Protein AF-A0A497FF80-F1 (afdb_monomer_lite)

Radius of gyration: 14.87 Å; chains: 1; bounding box: 38×33×38 Å

Foldseek 3Di:
DDPPDPVVVCCVVWPDDPVPGQAPPDDDPVDQWDKHKDFPDFDDDPNHTFKTKMKIKTWHLDPVVSVVVLVVVQVNLVVQAPDPPPFKGWDDHWDKDFPQADPSRITMIMTITMIGTD

Sequence (118 aa):
MVENDVATYIAANTSHATGTDLFMGVLPKETREGVAVALVSQSMLNGVLSDAYITVTCFYDTYANSRAAAQTISELLDAYEGTMDGTWTTNGPVVVEYIGQDTIGRYIFSVNATISYE

pLDDT: mean 72.17, std 19.64, range [29.39, 97.0]

Structure (mmCIF, N/CA/C/O backbone):
data_AF-A0A497FF80-F1
#
_entry.id   AF-A0A497FF80-F1
#
loop_
_atom_site.group_PDB
_atom_site.id
_atom_site.type_symbol
_atom_site.label_atom_id
_atom_site.label_alt_id
_atom_site.label_comp_id
_atom_site.label_asym_id
_atom_site.label_entity_id
_atom_site.label_seq_id
_atom_site.pdbx_PDB_ins_code
_atom_site.Cartn_x
_atom_site.Cartn_y
_atom_site.Cartn_z
_atom_site.occupancy
_atom_site.B_iso_or_equiv
_atom_site.auth_seq_id
_atom_site.auth_comp_id
_atom_site.auth_asym_id
_atom_site.auth_atom_id
_atom_site.pdbx_PDB_model_num
ATOM 1 N N . MET A 1 1 ? 0.634 24.837 -13.896 1.00 36.44 1 MET A N 1
ATOM 2 C CA . MET A 1 1 ? -0.216 23.689 -13.525 1.00 36.44 1 MET A CA 1
ATOM 3 C C . MET A 1 1 ? 0.611 22.892 -12.548 1.00 36.44 1 MET A C 1
ATOM 5 O O . MET A 1 1 ? 1.764 22.647 -12.858 1.00 36.44 1 MET A O 1
ATOM 9 N N . VAL A 1 2 ? 0.113 22.693 -11.332 1.00 34.34 2 VAL A N 1
ATOM 10 C CA . VAL A 1 2 ? 0.911 22.141 -10.232 1.00 34.34 2 VAL A CA 1
ATOM 11 C C . VAL A 1 2 ? 1.033 20.641 -10.467 1.00 34.34 2 VAL A C 1
ATOM 13 O O . VAL A 1 2 ? 0.032 19.934 -10.381 1.00 34.34 2 VAL A O 1
ATOM 16 N N . GLU A 1 3 ? 2.233 20.199 -10.836 1.00 39.41 3 GLU A N 1
ATOM 17 C CA . GLU A 1 3 ? 2.652 18.800 -10.800 1.00 39.41 3 GLU A CA 1
ATOM 18 C C . GLU A 1 3 ? 2.500 18.308 -9.358 1.00 39.41 3 GLU A C 1
ATOM 20 O O . GLU A 1 3 ? 3.388 18.460 -8.524 1.00 39.41 3 GLU A O 1
ATOM 25 N N . A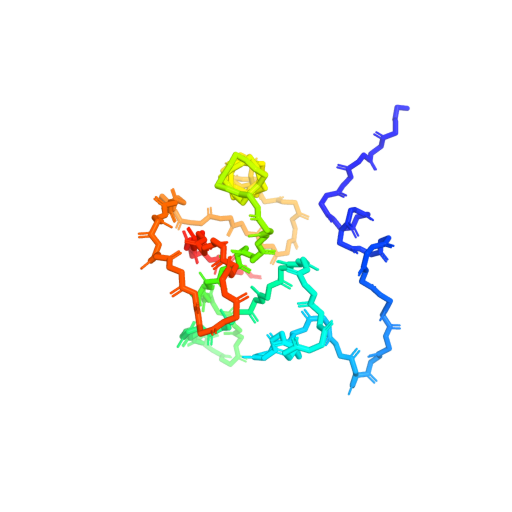SN A 1 4 ? 1.336 17.744 -9.041 1.00 43.69 4 ASN A N 1
ATOM 26 C CA . ASN A 1 4 ? 1.201 16.832 -7.913 1.00 43.69 4 ASN A CA 1
ATOM 27 C C . ASN A 1 4 ? 1.828 15.500 -8.338 1.00 43.69 4 ASN A C 1
ATOM 29 O O . ASN A 1 4 ? 1.131 14.512 -8.548 1.00 43.69 4 ASN A O 1
ATOM 33 N N . ASP A 1 5 ? 3.144 15.525 -8.540 1.00 49.03 5 ASP A N 1
ATOM 34 C CA . ASP A 1 5 ? 3.970 14.344 -8.740 1.00 49.03 5 ASP A CA 1
ATOM 35 C C . ASP A 1 5 ? 3.818 13.460 -7.495 1.00 49.03 5 ASP A C 1
ATOM 37 O O .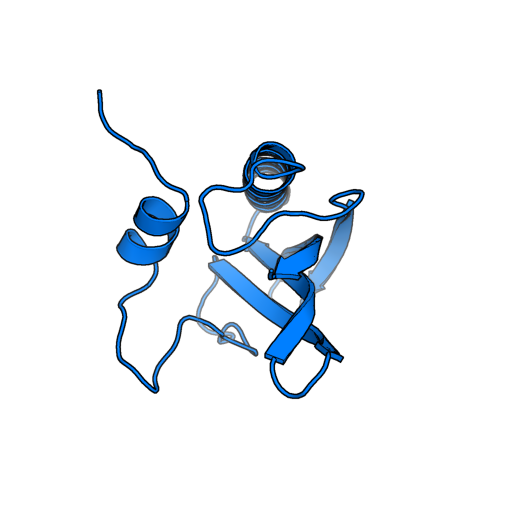 ASP A 1 5 ? 3.813 13.959 -6.362 1.00 49.03 5 ASP A O 1
ATOM 41 N N . VAL A 1 6 ? 3.682 12.150 -7.686 1.00 42.69 6 VAL A N 1
ATOM 42 C CA . VAL A 1 6 ? 3.766 11.161 -6.608 1.00 42.69 6 VAL A CA 1
ATOM 43 C C . VAL A 1 6 ? 5.006 11.430 -5.757 1.00 42.69 6 VAL A C 1
ATOM 45 O O . VAL A 1 6 ? 4.917 11.365 -4.533 1.00 42.69 6 VAL A O 1
ATOM 48 N N . ALA A 1 7 ? 6.111 11.872 -6.367 1.00 39.88 7 ALA A N 1
ATOM 49 C CA . ALA A 1 7 ? 7.307 12.304 -5.655 1.00 39.88 7 ALA A CA 1
ATOM 50 C C . ALA A 1 7 ? 7.069 13.495 -4.711 1.00 39.88 7 ALA A C 1
ATOM 52 O O . ALA A 1 7 ? 7.709 13.554 -3.671 1.00 39.88 7 ALA A O 1
ATOM 53 N N . THR A 1 8 ? 6.143 14.413 -5.004 1.00 46.66 8 THR A N 1
ATOM 54 C CA . THR A 1 8 ? 5.775 15.541 -4.126 1.00 46.66 8 THR A CA 1
ATOM 55 C C . THR A 1 8 ? 4.867 15.099 -2.980 1.00 46.66 8 THR A C 1
ATOM 57 O O . THR A 1 8 ? 5.069 15.538 -1.851 1.00 46.66 8 THR A O 1
ATOM 60 N N . TYR A 1 9 ? 3.892 14.213 -3.222 1.00 45.53 9 TYR A N 1
ATOM 61 C CA . TYR A 1 9 ? 3.058 13.648 -2.149 1.00 45.53 9 TYR A CA 1
ATOM 62 C C . TYR A 1 9 ? 3.883 12.764 -1.209 1.00 45.53 9 TYR A C 1
ATOM 64 O O . TYR A 1 9 ? 3.744 12.864 0.010 1.00 45.53 9 TYR A O 1
ATOM 72 N N . ILE A 1 10 ? 4.782 11.961 -1.783 1.00 44.59 10 ILE A N 1
ATOM 73 C CA . ILE A 1 10 ? 5.827 11.234 -1.072 1.00 44.59 10 ILE A CA 1
ATOM 74 C C . ILE A 1 10 ? 6.672 12.276 -0.331 1.00 44.59 10 ILE A C 1
ATOM 76 O O . ILE A 1 10 ? 6.483 12.401 0.867 1.00 44.59 10 ILE A O 1
ATOM 80 N N . ALA A 1 11 ? 7.473 13.128 -0.975 1.00 43.06 11 ALA A N 1
ATOM 81 C CA . ALA A 1 11 ? 8.374 14.098 -0.326 1.00 43.06 11 ALA A CA 1
ATOM 82 C C . ALA A 1 11 ? 7.733 15.001 0.751 1.00 43.06 11 ALA A C 1
ATOM 84 O O . ALA A 1 11 ? 8.372 15.282 1.763 1.00 43.06 11 ALA A O 1
ATOM 85 N N . ALA A 1 12 ? 6.478 15.436 0.586 1.00 45.25 12 ALA A N 1
ATOM 86 C CA . ALA A 1 12 ? 5.758 16.239 1.582 1.00 45.25 12 ALA A CA 1
ATOM 87 C C . ALA A 1 12 ? 5.404 15.452 2.855 1.00 45.25 12 ALA A C 1
ATOM 89 O O . ALA A 1 12 ? 5.297 16.034 3.933 1.00 45.25 12 ALA A O 1
ATOM 90 N N . ASN A 1 13 ? 5.246 14.134 2.739 1.00 44.62 13 ASN A N 1
ATOM 91 C CA . ASN A 1 13 ? 4.992 13.220 3.852 1.00 44.62 13 ASN A CA 1
ATOM 92 C C . ASN A 1 13 ? 6.232 12.384 4.204 1.00 44.62 13 ASN A C 1
ATOM 94 O O . ASN A 1 13 ? 6.188 11.586 5.137 1.00 44.62 13 ASN A O 1
ATOM 98 N N . THR A 1 14 ? 7.329 12.591 3.467 1.00 42.00 14 THR A N 1
ATOM 99 C CA . THR A 1 14 ? 8.524 11.760 3.428 1.00 42.00 14 THR A CA 1
ATOM 100 C C . THR A 1 14 ? 9.772 12.630 3.548 1.00 42.00 14 THR A C 1
ATOM 102 O O . THR A 1 14 ? 10.403 12.952 2.541 1.00 42.00 14 THR A O 1
ATOM 105 N N . SER A 1 15 ? 10.146 13.071 4.755 1.00 35.56 15 SER A N 1
ATOM 106 C CA . SER A 1 15 ? 11.345 13.907 4.902 1.00 35.56 15 SER A CA 1
ATOM 107 C C . SER A 1 15 ? 12.599 13.109 4.531 1.00 35.56 15 SER A C 1
ATOM 109 O O . SER A 1 15 ? 13.007 12.201 5.254 1.00 35.56 15 SER A O 1
ATOM 111 N N . HIS A 1 16 ? 13.206 13.460 3.402 1.00 35.47 16 HIS A N 1
ATOM 112 C CA . HIS A 1 16 ? 14.398 12.830 2.852 1.00 35.47 16 HIS A CA 1
ATOM 113 C C . HIS A 1 16 ? 15.614 13.129 3.749 1.00 35.47 16 HIS A C 1
ATOM 115 O O . HIS A 1 16 ? 16.270 14.162 3.624 1.00 35.47 16 HIS A O 1
ATOM 121 N N . ALA A 1 17 ? 15.913 12.229 4.683 1.00 33.41 17 ALA A N 1
ATOM 122 C CA . ALA A 1 17 ? 17.233 12.116 5.285 1.00 33.41 17 ALA A CA 1
ATOM 123 C C . ALA A 1 17 ? 17.856 10.833 4.740 1.00 33.41 17 ALA A C 1
ATOM 125 O O . ALA A 1 17 ? 17.392 9.738 5.046 1.00 33.41 17 ALA A O 1
ATOM 126 N N . THR A 1 18 ? 18.893 10.958 3.913 1.00 30.92 18 THR A N 1
ATOM 127 C CA . THR A 1 18 ? 19.663 9.816 3.407 1.00 30.92 18 THR A CA 1
ATOM 128 C C . THR A 1 18 ? 20.112 8.949 4.592 1.00 30.92 18 THR A C 1
ATOM 130 O O . THR A 1 18 ? 20.871 9.410 5.442 1.00 30.92 18 THR A O 1
ATOM 133 N N . GLY A 1 19 ? 19.593 7.719 4.689 1.00 33.50 19 GLY A N 1
ATOM 134 C CA . GLY A 1 19 ? 19.831 6.807 5.821 1.00 33.50 19 GLY A CA 1
ATOM 135 C C . GLY A 1 19 ? 18.754 6.788 6.920 1.00 33.50 19 GLY A C 1
ATOM 136 O O . GLY A 1 19 ? 18.912 6.060 7.896 1.00 33.50 19 GLY A O 1
ATOM 137 N N . THR A 1 20 ? 17.659 7.539 6.771 1.00 34.72 20 THR A N 1
ATOM 138 C CA . THR A 1 20 ? 16.490 7.543 7.681 1.00 34.72 20 THR A CA 1
ATOM 139 C C . THR A 1 20 ? 15.220 7.656 6.840 1.00 34.72 20 THR A C 1
ATOM 141 O O . THR A 1 20 ? 14.507 8.653 6.830 1.00 34.72 20 THR A O 1
ATOM 144 N N . ASP A 1 21 ? 15.044 6.652 6.004 1.00 29.39 21 ASP A N 1
ATOM 145 C CA . ASP A 1 21 ? 14.226 6.705 4.805 1.00 29.39 21 ASP A CA 1
ATOM 146 C C . ASP A 1 21 ? 12.778 6.283 5.137 1.00 29.39 21 ASP A C 1
ATOM 148 O O . ASP A 1 21 ? 12.565 5.573 6.125 1.00 29.39 21 ASP A O 1
ATOM 152 N N . LEU A 1 22 ? 11.768 6.686 4.346 1.00 36.75 22 LEU A N 1
ATOM 153 C CA . LEU A 1 22 ? 10.338 6.413 4.623 1.00 36.75 22 LEU A CA 1
ATOM 154 C C . LEU A 1 22 ? 9.860 4.962 4.476 1.00 36.75 22 LEU A C 1
ATOM 156 O O . LEU A 1 22 ? 8.691 4.642 4.268 1.00 36.75 22 LEU A O 1
ATOM 160 N N . PHE A 1 23 ? 10.802 4.071 4.684 1.00 42.25 23 PHE A N 1
ATOM 161 C CA . PHE A 1 23 ? 10.713 2.639 4.698 1.00 42.25 23 PHE A CA 1
ATOM 162 C C . PHE A 1 23 ? 10.569 2.226 6.148 1.00 42.25 23 PHE A C 1
ATOM 164 O O . PHE A 1 23 ? 11.455 1.632 6.766 1.00 42.25 23 PHE A O 1
ATOM 171 N N . MET A 1 24 ? 9.436 2.579 6.738 1.00 44.09 24 MET A N 1
ATOM 172 C CA . MET A 1 24 ? 9.073 1.941 7.980 1.00 44.09 24 MET A CA 1
ATOM 173 C C . MET A 1 24 ? 8.693 0.506 7.648 1.00 44.09 24 MET A C 1
ATOM 175 O O . MET A 1 24 ? 7.529 0.207 7.421 1.00 44.09 24 MET A O 1
ATOM 179 N N . GLY A 1 25 ? 9.668 -0.409 7.693 1.00 46.16 25 GLY A N 1
ATOM 180 C CA . GLY A 1 25 ? 9.367 -1.838 7.807 1.00 46.16 25 GLY A CA 1
ATOM 181 C C . GLY A 1 25 ? 8.425 -2.125 8.990 1.00 46.16 25 GLY A C 1
ATOM 182 O O . GLY A 1 25 ? 7.814 -3.186 9.050 1.00 46.16 25 GLY A O 1
ATOM 183 N N . VAL A 1 26 ? 8.282 -1.164 9.919 1.00 52.50 26 VAL A N 1
ATOM 184 C CA . VAL A 1 26 ? 7.366 -1.190 11.058 1.00 52.50 26 VAL A CA 1
ATOM 185 C C . VAL A 1 26 ? 6.754 0.195 11.302 1.00 52.50 26 VAL A C 1
ATOM 187 O O . VAL A 1 26 ? 7.475 1.132 11.632 1.00 52.50 26 VAL A O 1
ATOM 190 N N . LEU A 1 27 ? 5.424 0.314 11.243 1.00 66.19 27 LEU A N 1
ATOM 191 C CA . LEU A 1 27 ? 4.689 1.453 11.810 1.00 66.19 27 LEU A CA 1
ATOM 192 C C . LEU A 1 27 ? 4.670 1.321 13.346 1.00 66.19 27 LEU A C 1
ATOM 194 O O . LEU A 1 27 ? 4.096 0.343 13.841 1.00 66.19 27 LEU A O 1
ATOM 198 N N . PRO A 1 28 ? 5.268 2.254 14.121 1.00 69.56 28 PRO A N 1
ATOM 199 C CA . PRO A 1 28 ? 5.278 2.174 15.576 1.00 69.56 28 PRO A CA 1
ATOM 200 C C . PRO A 1 28 ? 3.864 2.006 16.125 1.00 69.56 28 PRO A C 1
ATOM 202 O O . PRO A 1 28 ? 2.920 2.625 15.637 1.00 69.56 28 PRO A O 1
ATOM 205 N N . LYS A 1 29 ? 3.711 1.192 17.172 1.00 68.56 29 LYS A N 1
ATOM 206 C CA . LYS A 1 29 ? 2.410 0.965 17.827 1.00 68.56 29 LYS A CA 1
ATOM 207 C C . LYS A 1 29 ? 1.774 2.252 18.379 1.00 68.56 29 LYS A C 1
ATOM 209 O O . LYS A 1 29 ? 0.568 2.299 18.576 1.00 68.56 29 LYS A O 1
ATOM 214 N N . GLU A 1 30 ? 2.592 3.274 18.628 1.00 75.25 30 GLU A N 1
ATOM 215 C CA . GLU A 1 30 ? 2.155 4.589 19.109 1.00 75.25 30 GLU A CA 1
ATOM 216 C C . GLU A 1 30 ? 1.502 5.420 17.984 1.00 75.25 30 GLU A C 1
ATOM 218 O O . GLU A 1 30 ? 0.709 6.322 18.248 1.00 75.25 30 GLU A O 1
ATOM 223 N N . THR A 1 31 ? 1.814 5.108 16.720 1.00 78.38 31 THR A N 1
ATOM 224 C CA . THR A 1 31 ? 1.265 5.782 15.542 1.00 78.38 31 THR A CA 1
ATOM 225 C C . THR A 1 31 ? -0.041 5.114 15.136 1.00 78.38 31 THR A C 1
ATOM 227 O O . THR A 1 31 ? -0.053 3.997 14.615 1.00 78.38 31 THR A O 1
ATOM 230 N N . ARG A 1 32 ? -1.164 5.793 15.377 1.00 78.69 32 ARG A N 1
ATOM 231 C CA . ARG A 1 32 ? -2.496 5.229 15.115 1.00 78.69 32 ARG A CA 1
ATOM 232 C C . ARG A 1 32 ? -2.875 5.165 13.640 1.00 78.69 32 ARG A C 1
ATOM 234 O O . ARG A 1 32 ? -3.579 4.243 13.251 1.00 78.69 32 ARG A O 1
ATOM 241 N N . GLU A 1 33 ? -2.381 6.086 12.823 1.00 84.00 33 GLU A N 1
ATOM 242 C CA . GLU A 1 33 ? -2.698 6.122 11.396 1.00 84.00 33 GLU A CA 1
ATOM 243 C C . GLU A 1 33 ? -1.446 6.387 10.565 1.00 84.00 33 GLU A C 1
ATOM 245 O O . GLU A 1 33 ? -0.586 7.176 10.961 1.00 84.00 33 GLU A O 1
ATOM 250 N N . GLY A 1 34 ? -1.332 5.721 9.421 1.00 82.62 34 GLY A N 1
ATOM 251 C CA . GLY A 1 34 ? -0.205 5.899 8.519 1.00 82.62 34 GLY A CA 1
ATOM 252 C C . GLY A 1 34 ? -0.067 4.779 7.501 1.00 82.62 34 GLY A C 1
ATOM 253 O O . GLY A 1 34 ? -0.869 3.848 7.438 1.00 82.62 34 GLY A O 1
ATOM 254 N N . VAL A 1 35 ? 0.989 4.878 6.704 1.00 81.81 35 VAL A N 1
ATOM 255 C CA . VAL A 1 35 ? 1.318 3.920 5.653 1.00 81.81 35 VAL A CA 1
ATOM 256 C C . VAL A 1 35 ? 2.742 3.417 5.873 1.00 81.81 35 VAL A C 1
ATOM 258 O O . VAL A 1 35 ? 3.624 4.179 6.265 1.00 81.81 35 VAL A O 1
ATOM 261 N N . ALA A 1 36 ? 2.957 2.126 5.648 1.00 79.31 36 ALA A N 1
ATOM 262 C CA . ALA A 1 36 ? 4.263 1.480 5.657 1.00 79.31 36 ALA A CA 1
ATOM 263 C C . ALA A 1 36 ? 4.538 0.878 4.279 1.00 79.31 36 ALA A C 1
ATOM 265 O O . ALA A 1 36 ? 3.620 0.370 3.645 1.00 79.31 36 ALA A O 1
ATOM 266 N N . VAL A 1 37 ? 5.788 0.885 3.826 1.00 75.88 37 VAL A N 1
ATOM 267 C CA . VAL A 1 37 ? 6.181 0.25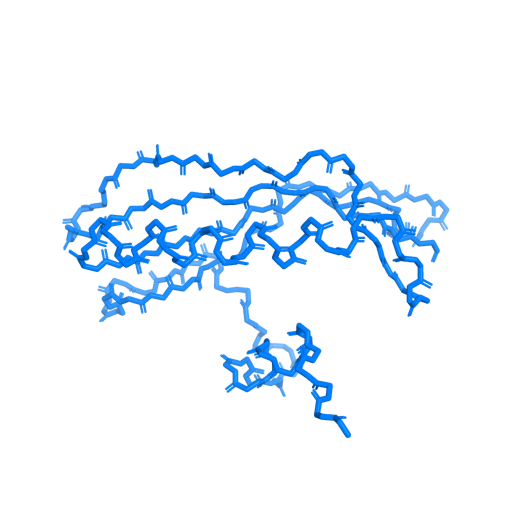1 2.561 1.00 75.88 37 VAL A CA 1
ATOM 268 C C . VAL A 1 37 ? 7.226 -0.813 2.852 1.00 75.88 37 VAL A C 1
ATOM 270 O O . VAL A 1 37 ? 8.208 -0.554 3.547 1.00 75.88 37 VAL A O 1
ATOM 273 N N . ALA A 1 38 ? 7.013 -2.007 2.313 1.00 69.38 38 ALA A N 1
ATOM 274 C CA . ALA A 1 38 ? 7.943 -3.118 2.378 1.00 69.38 38 ALA A CA 1
ATOM 275 C C . ALA A 1 38 ? 8.379 -3.515 0.965 1.00 69.38 38 ALA A C 1
ATOM 277 O O . ALA A 1 38 ? 7.546 -3.729 0.084 1.00 69.38 38 ALA A O 1
ATOM 278 N N . LEU A 1 39 ? 9.691 -3.652 0.767 1.00 67.62 39 LEU A N 1
ATOM 279 C CA . LEU A 1 39 ? 10.244 -4.347 -0.389 1.00 67.62 39 LEU A CA 1
ATOM 280 C C . LEU A 1 39 ? 10.188 -5.848 -0.103 1.00 67.62 39 LEU A C 1
ATOM 282 O O . LEU A 1 39 ? 10.791 -6.320 0.861 1.00 67.62 39 LEU A O 1
ATOM 286 N N . VAL A 1 40 ? 9.458 -6.591 -0.927 1.00 69.25 40 VAL A N 1
ATOM 287 C CA . VAL A 1 40 ? 9.248 -8.029 -0.729 1.00 69.25 40 VAL A CA 1
ATOM 288 C C . VAL A 1 40 ? 10.281 -8.838 -1.506 1.00 69.25 40 VAL A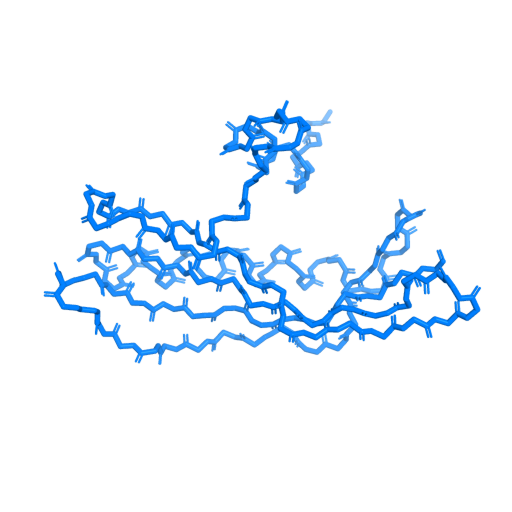 C 1
ATOM 290 O O . VAL A 1 40 ? 10.829 -9.810 -0.989 1.00 69.25 40 VAL A O 1
ATOM 293 N N . SER A 1 41 ? 10.582 -8.431 -2.738 1.00 70.56 41 SER A N 1
ATOM 294 C CA . SER A 1 41 ? 11.606 -9.077 -3.559 1.00 70.56 41 SER A CA 1
ATOM 295 C C . SER A 1 41 ? 12.151 -8.132 -4.617 1.00 70.56 41 SER A C 1
ATOM 297 O O . SER A 1 41 ? 11.448 -7.227 -5.054 1.00 70.56 41 SER A O 1
ATOM 299 N N . GLN A 1 42 ? 13.376 -8.387 -5.072 1.00 76.50 42 GLN A N 1
ATOM 300 C CA . GLN A 1 42 ? 13.992 -7.652 -6.171 1.00 76.50 42 GLN A CA 1
ATOM 301 C C . GLN A 1 42 ? 14.695 -8.593 -7.151 1.00 76.50 42 GLN A C 1
ATOM 303 O O . GLN A 1 42 ? 15.250 -9.620 -6.755 1.00 76.50 42 GLN A O 1
ATOM 308 N N . SER A 1 43 ? 14.690 -8.209 -8.421 1.00 70.94 43 SER A N 1
ATOM 309 C CA . SER A 1 43 ? 15.427 -8.826 -9.514 1.00 70.94 43 SER A CA 1
ATOM 310 C C . SER A 1 43 ? 16.524 -7.874 -9.971 1.00 70.94 43 SER A C 1
ATOM 312 O O . SER A 1 43 ? 16.287 -6.678 -10.123 1.00 70.94 43 SER A O 1
ATOM 314 N N . MET A 1 44 ? 17.723 -8.404 -10.200 1.00 70.31 44 MET A N 1
ATOM 315 C CA . MET A 1 44 ? 18.866 -7.638 -10.693 1.00 70.31 44 MET A CA 1
ATOM 316 C C . MET A 1 44 ? 19.271 -8.172 -12.066 1.00 70.31 44 MET A C 1
ATOM 318 O O . MET A 1 44 ? 19.498 -9.374 -12.215 1.00 70.31 44 MET A O 1
ATOM 322 N N . LEU A 1 45 ? 19.443 -7.285 -13.043 1.00 69.94 45 LEU A N 1
ATOM 323 C CA . LEU A 1 45 ? 19.974 -7.603 -14.365 1.00 69.94 45 LEU A CA 1
ATOM 324 C C . LEU A 1 45 ? 21.302 -6.865 -14.554 1.00 69.94 45 LEU A C 1
ATOM 326 O O . LEU A 1 45 ? 21.371 -5.648 -14.433 1.00 69.94 45 LEU A O 1
ATOM 330 N N . ASN A 1 46 ? 22.389 -7.598 -14.814 1.00 78.44 46 ASN A N 1
ATOM 331 C CA . ASN A 1 46 ? 23.737 -7.031 -14.998 1.00 78.44 46 ASN A CA 1
ATOM 332 C C . ASN A 1 46 ? 24.226 -6.116 -13.851 1.00 78.44 46 ASN A C 1
ATOM 334 O O . ASN A 1 46 ? 25.030 -5.214 -14.071 1.00 78.44 46 ASN A O 1
ATOM 338 N N . GLY A 1 47 ? 23.765 -6.354 -12.619 1.00 65.62 47 GLY A N 1
ATOM 339 C CA . GLY A 1 47 ? 24.122 -5.532 -11.456 1.00 65.62 47 GLY A CA 1
ATOM 340 C C . GLY A 1 47 ? 23.294 -4.252 -11.297 1.00 65.62 47 GLY A C 1
ATOM 341 O O . GLY A 1 47 ? 23.554 -3.492 -10.368 1.00 65.62 47 GLY A O 1
ATOM 342 N N . VAL A 1 48 ? 22.282 -4.048 -12.143 1.00 62.91 48 VAL A N 1
ATOM 343 C CA . VAL A 1 48 ? 21.282 -2.978 -12.042 1.00 62.91 48 VAL A CA 1
ATOM 344 C C . VAL A 1 48 ? 19.964 -3.578 -11.551 1.00 62.91 48 VAL A C 1
ATOM 346 O O . VAL A 1 48 ? 19.651 -4.727 -11.870 1.00 62.91 48 VAL A O 1
ATOM 349 N N . LEU A 1 49 ? 19.218 -2.841 -10.726 1.00 59.91 49 LEU A N 1
ATOM 350 C CA . LEU A 1 49 ? 17.872 -3.242 -10.315 1.00 59.91 49 LEU A CA 1
ATOM 351 C C . LEU A 1 49 ? 16.985 -3.287 -11.562 1.00 59.91 49 LEU A C 1
ATOM 353 O O . LEU A 1 49 ? 16.922 -2.301 -12.276 1.00 59.91 49 LEU A O 1
ATOM 357 N N . SER A 1 50 ? 16.370 -4.437 -11.831 1.00 74.94 50 SER A N 1
ATOM 358 C CA . SER A 1 50 ? 15.481 -4.667 -12.979 1.00 74.94 50 SER A CA 1
ATOM 359 C C . SER A 1 50 ? 14.032 -4.559 -12.539 1.00 74.94 50 SER A C 1
ATOM 361 O O . SER A 1 50 ? 13.265 -3.783 -13.086 1.00 74.94 50 SER A O 1
ATOM 363 N N . ASP A 1 51 ? 13.662 -5.303 -11.496 1.00 79.38 51 ASP A N 1
ATOM 364 C CA . ASP A 1 51 ? 12.291 -5.341 -10.996 1.00 79.38 51 ASP A CA 1
ATOM 365 C C . ASP A 1 51 ? 12.284 -5.371 -9.472 1.00 79.38 51 ASP A C 1
ATOM 367 O O . ASP A 1 51 ? 13.165 -5.959 -8.843 1.00 79.38 51 ASP A O 1
ATOM 371 N N . ALA A 1 52 ? 11.264 -4.783 -8.869 1.00 78.94 52 ALA A N 1
ATOM 372 C CA . ALA A 1 52 ? 11.022 -4.787 -7.440 1.00 78.94 52 ALA A CA 1
ATOM 373 C C . ALA A 1 52 ? 9.542 -5.059 -7.181 1.00 78.94 52 ALA A C 1
ATOM 375 O O . ALA A 1 52 ? 8.676 -4.372 -7.704 1.00 78.94 52 ALA A O 1
ATOM 376 N N . TYR A 1 53 ? 9.243 -6.045 -6.344 1.00 83.31 53 TYR A N 1
ATOM 377 C CA . TYR A 1 53 ? 7.894 -6.256 -5.838 1.00 83.31 53 TYR A CA 1
ATOM 378 C C . TYR A 1 53 ? 7.763 -5.551 -4.492 1.00 83.31 53 TYR A C 1
ATOM 380 O O . TYR A 1 53 ? 8.511 -5.846 -3.549 1.00 83.31 53 TYR A O 1
ATOM 388 N N . ILE A 1 54 ? 6.828 -4.609 -4.417 1.00 84.25 54 ILE A N 1
ATOM 389 C CA . ILE A 1 54 ? 6.567 -3.802 -3.231 1.00 84.25 54 ILE A CA 1
ATOM 390 C C . ILE A 1 54 ? 5.183 -4.101 -2.659 1.00 84.25 54 ILE A C 1
ATOM 392 O O . ILE A 1 54 ? 4.229 -4.384 -3.384 1.00 84.25 54 ILE A O 1
ATOM 396 N N . THR A 1 55 ? 5.073 -3.965 -1.341 1.00 87.19 55 THR A N 1
ATOM 397 C CA . THR A 1 55 ? 3.806 -3.970 -0.613 1.00 87.19 55 THR A CA 1
ATOM 398 C C . THR A 1 55 ? 3.699 -2.688 0.198 1.00 87.19 55 THR A C 1
ATOM 400 O O . THR A 1 55 ? 4.515 -2.421 1.079 1.00 87.19 55 THR A O 1
ATOM 403 N N . VAL A 1 56 ? 2.657 -1.911 -0.060 1.00 87.25 56 VAL A N 1
ATOM 404 C CA . VAL A 1 56 ? 2.288 -0.720 0.701 1.00 87.25 56 VAL A CA 1
ATOM 405 C C . VAL A 1 56 ? 1.144 -1.086 1.638 1.00 87.25 56 VAL A C 1
ATOM 407 O O . VAL A 1 56 ? 0.108 -1.556 1.194 1.00 87.25 56 VAL A O 1
ATOM 410 N N . THR A 1 57 ? 1.317 -0.907 2.941 1.00 89.31 57 THR A N 1
ATOM 411 C CA . THR A 1 57 ? 0.331 -1.267 3.963 1.00 89.31 57 THR A CA 1
ATOM 412 C C . THR A 1 57 ? -0.237 -0.015 4.619 1.00 89.31 57 THR A C 1
ATOM 414 O O . THR A 1 57 ? 0.501 0.752 5.234 1.00 89.31 57 THR A O 1
ATOM 417 N N . CYS A 1 58 ? -1.547 0.177 4.522 1.00 88.06 58 CYS A N 1
ATOM 418 C CA . CYS A 1 58 ? -2.289 1.278 5.127 1.00 88.06 58 CYS A CA 1
ATOM 419 C C . CYS A 1 58 ? -2.855 0.849 6.481 1.00 88.06 58 CYS A C 1
ATOM 421 O O . CYS A 1 58 ? -3.540 -0.167 6.559 1.00 88.06 58 CYS A O 1
ATOM 423 N N . PHE A 1 59 ? -2.627 1.640 7.526 1.00 88.50 59 PHE A N 1
ATOM 424 C CA . PHE A 1 59 ? -3.156 1.427 8.872 1.00 88.50 59 PHE A CA 1
ATOM 425 C C . PHE A 1 59 ? -3.974 2.649 9.276 1.00 88.50 59 PHE A C 1
ATOM 427 O O . PHE A 1 59 ? -3.423 3.743 9.345 1.00 88.50 59 PHE A O 1
ATOM 434 N N . TYR A 1 60 ? -5.268 2.486 9.550 1.00 88.00 60 TYR A N 1
ATOM 435 C CA . TYR A 1 60 ? -6.126 3.589 10.006 1.00 88.00 60 TYR A CA 1
ATOM 436 C C . TYR A 1 60 ? -7.132 3.120 11.051 1.00 88.00 60 TYR A C 1
ATOM 438 O O . TYR A 1 60 ? -7.512 1.949 11.074 1.00 88.00 60 TYR A O 1
ATOM 446 N N . ASP A 1 61 ? -7.633 4.039 11.874 1.00 91.62 61 ASP A N 1
ATOM 447 C CA . ASP A 1 61 ? -8.604 3.714 12.928 1.00 91.62 61 ASP A CA 1
ATOM 448 C C . ASP A 1 61 ? -9.979 3.335 12.374 1.00 91.62 61 ASP A C 1
ATOM 450 O O . ASP A 1 61 ? -10.782 2.685 13.048 1.00 91.62 61 ASP A O 1
ATOM 454 N N . THR A 1 62 ? -10.257 3.704 11.123 1.00 94.00 62 THR A N 1
ATOM 455 C CA . THR A 1 62 ? -11.508 3.368 10.451 1.00 94.00 62 THR A CA 1
ATOM 456 C C . THR A 1 62 ? -11.267 2.598 9.159 1.00 94.00 62 THR A C 1
ATOM 458 O O . THR A 1 62 ? -10.345 2.878 8.390 1.00 94.00 62 THR A O 1
ATOM 461 N N . TYR A 1 63 ? -12.160 1.642 8.891 1.00 96.06 63 TYR A N 1
ATOM 462 C CA . TYR A 1 63 ? -12.163 0.866 7.652 1.00 96.06 63 TYR A CA 1
ATOM 463 C C . TYR A 1 63 ? -12.239 1.766 6.414 1.00 96.06 63 TYR A C 1
ATOM 465 O O . TYR A 1 63 ? -11.516 1.550 5.445 1.00 96.06 63 TYR A O 1
ATOM 473 N N . ALA A 1 64 ? -13.108 2.782 6.454 1.00 95.19 64 ALA A N 1
ATOM 474 C CA . ALA A 1 64 ? -13.328 3.689 5.334 1.00 95.19 64 ALA A CA 1
ATOM 475 C C . ALA A 1 64 ? -12.058 4.473 4.978 1.00 95.19 64 ALA A C 1
ATOM 477 O O . ALA A 1 64 ? -11.707 4.532 3.802 1.00 95.19 64 ALA A O 1
ATOM 478 N N . ASN A 1 65 ? -11.343 4.998 5.980 1.00 87.38 65 ASN A N 1
ATOM 479 C CA . ASN A 1 65 ? -10.099 5.732 5.751 1.00 87.38 65 ASN A CA 1
ATOM 480 C C . ASN A 1 65 ? -8.996 4.811 5.226 1.00 87.38 65 ASN A C 1
ATOM 482 O O . ASN A 1 65 ? -8.349 5.151 4.240 1.00 87.38 65 ASN A O 1
ATOM 486 N N . SER A 1 66 ? -8.828 3.625 5.827 1.00 90.81 66 SER A N 1
ATOM 487 C CA . SER A 1 66 ? -7.804 2.667 5.383 1.00 90.81 66 SER A CA 1
ATOM 488 C C . SER A 1 66 ? -8.031 2.231 3.934 1.00 90.81 66 SER A C 1
ATOM 490 O O . SER A 1 66 ? -7.112 2.250 3.115 1.00 90.81 66 SER A O 1
ATOM 492 N N . ARG A 1 67 ? -9.290 1.933 3.582 1.00 94.12 67 ARG A N 1
ATOM 493 C CA . ARG A 1 67 ? -9.684 1.586 2.215 1.00 94.12 67 ARG A CA 1
ATOM 494 C C . ARG A 1 67 ? -9.454 2.741 1.242 1.00 94.12 67 ARG A C 1
ATOM 496 O O . ARG A 1 67 ? -8.904 2.512 0.173 1.00 94.12 67 ARG A O 1
ATOM 503 N N . ALA A 1 68 ? -9.866 3.959 1.594 1.00 84.06 68 ALA A N 1
ATOM 504 C CA . ALA A 1 68 ? -9.704 5.129 0.730 1.00 84.06 68 ALA A CA 1
ATOM 505 C C . ALA A 1 68 ? -8.223 5.460 0.477 1.00 84.06 68 ALA A C 1
ATOM 507 O O . ALA A 1 68 ? -7.854 5.796 -0.648 1.00 84.06 68 ALA A O 1
ATOM 508 N N . ALA A 1 69 ? -7.368 5.306 1.494 1.00 82.19 69 ALA A N 1
ATOM 509 C CA . ALA A 1 69 ? -5.924 5.457 1.348 1.00 82.19 69 ALA A CA 1
ATOM 510 C C . ALA A 1 69 ? -5.349 4.405 0.387 1.00 82.19 69 ALA A C 1
ATOM 512 O O . ALA A 1 69 ? -4.643 4.754 -0.555 1.00 82.19 69 ALA A O 1
ATOM 513 N N . ALA A 1 70 ? -5.707 3.130 0.571 1.00 88.56 70 ALA A N 1
ATOM 514 C CA . ALA A 1 70 ? -5.260 2.052 -0.310 1.00 88.56 70 ALA A CA 1
ATOM 515 C C . ALA A 1 70 ? -5.745 2.223 -1.762 1.00 88.56 70 ALA A C 1
ATOM 517 O O . ALA A 1 70 ? -4.981 1.989 -2.692 1.00 88.56 70 ALA A O 1
ATOM 518 N N . GLN A 1 71 ? -6.983 2.685 -1.967 1.00 88.38 71 GLN A N 1
ATOM 519 C CA . GLN A 1 71 ? -7.517 2.987 -3.300 1.00 88.38 71 GLN A CA 1
ATOM 520 C C . GLN A 1 71 ? -6.763 4.135 -3.969 1.00 88.38 71 GLN A C 1
ATOM 522 O O . GLN A 1 71 ? -6.330 3.981 -5.103 1.00 88.38 71 GLN A O 1
ATOM 527 N N . THR A 1 72 ? -6.530 5.232 -3.245 1.00 81.12 72 THR A N 1
ATOM 528 C CA . THR A 1 72 ? -5.728 6.358 -3.749 1.00 81.12 72 THR A CA 1
ATOM 529 C C . THR A 1 72 ? -4.339 5.891 -4.186 1.00 81.12 72 THR A C 1
ATOM 531 O O . THR A 1 72 ? -3.883 6.237 -5.267 1.00 81.12 72 THR A O 1
ATOM 534 N N . ILE A 1 73 ? -3.663 5.077 -3.369 1.00 81.94 73 ILE A N 1
ATOM 535 C CA . ILE A 1 73 ? -2.327 4.557 -3.696 1.00 81.94 73 ILE A CA 1
ATOM 536 C C . ILE A 1 73 ? -2.374 3.637 -4.920 1.00 81.94 73 ILE A C 1
ATOM 538 O O . ILE A 1 73 ? -1.492 3.725 -5.766 1.00 81.94 73 ILE A O 1
ATOM 542 N N . SER A 1 74 ? -3.399 2.786 -5.036 1.00 86.19 74 SER A N 1
ATOM 543 C CA . SER A 1 74 ? -3.586 1.935 -6.215 1.00 86.19 74 SER A CA 1
ATOM 544 C C . SER A 1 74 ? -3.743 2.759 -7.483 1.00 86.19 74 SER A C 1
ATOM 546 O O . SER A 1 74 ? -3.009 2.539 -8.432 1.00 86.19 74 SER A O 1
ATOM 548 N N . GLU A 1 75 ? -4.641 3.746 -7.471 1.00 80.94 75 GLU A N 1
ATOM 549 C CA . GLU A 1 75 ? -4.891 4.626 -8.617 1.00 80.94 75 GLU A CA 1
ATOM 550 C C . GLU A 1 75 ? -3.634 5.406 -9.017 1.00 80.94 75 GLU A C 1
ATOM 552 O O . GLU A 1 75 ? -3.368 5.587 -10.204 1.00 80.94 75 GLU A O 1
ATOM 557 N N . LEU A 1 76 ? -2.834 5.835 -8.033 1.00 78.19 76 LEU A N 1
ATOM 558 C CA . LEU A 1 76 ? -1.544 6.471 -8.287 1.00 78.19 76 LEU A CA 1
ATOM 559 C C . LEU A 1 76 ? -0.556 5.500 -8.936 1.00 78.19 76 LEU A C 1
ATOM 561 O O . LEU A 1 76 ? 0.093 5.884 -9.893 1.00 78.19 76 LEU A O 1
ATOM 565 N N . LEU A 1 77 ? -0.431 4.263 -8.453 1.00 79.88 77 LEU A N 1
ATOM 566 C CA . LEU A 1 77 ? 0.496 3.283 -9.030 1.00 79.88 77 LEU A CA 1
ATOM 567 C C . LEU A 1 77 ? 0.049 2.810 -10.423 1.00 79.88 77 LEU A C 1
ATOM 569 O O . LEU A 1 77 ? 0.892 2.686 -11.310 1.00 79.88 77 LEU A O 1
ATOM 573 N N . ASP A 1 78 ? -1.252 2.607 -10.633 1.00 80.75 78 ASP A N 1
ATOM 574 C CA . ASP A 1 78 ? -1.837 2.239 -11.930 1.00 80.75 78 ASP A CA 1
ATOM 575 C C . ASP A 1 78 ? -1.614 3.342 -12.974 1.00 80.75 78 ASP A C 1
ATOM 577 O O . ASP A 1 78 ? -1.342 3.061 -14.138 1.00 80.75 78 ASP A O 1
ATOM 581 N N . ALA A 1 79 ? -1.661 4.617 -12.571 1.00 75.75 79 ALA A N 1
ATOM 582 C CA . ALA A 1 79 ? -1.390 5.733 -13.476 1.00 75.75 79 ALA A CA 1
ATOM 583 C C . ALA A 1 79 ? 0.056 5.760 -14.009 1.00 75.75 79 ALA A C 1
ATOM 585 O O . ALA A 1 79 ? 0.303 6.414 -15.022 1.00 75.75 79 ALA A O 1
ATOM 586 N N . TYR A 1 80 ? 0.987 5.057 -13.350 1.00 72.06 80 TYR A N 1
ATOM 587 C CA . TYR A 1 80 ? 2.385 4.920 -13.774 1.00 72.06 80 TYR A CA 1
ATOM 588 C C . TYR A 1 80 ? 2.653 3.625 -14.569 1.00 72.06 80 TYR A C 1
ATOM 590 O O . TYR A 1 80 ? 3.809 3.306 -14.881 1.00 72.06 80 TYR A O 1
ATOM 598 N N . GLU A 1 81 ? 1.609 2.857 -14.904 1.00 75.31 81 GLU A N 1
ATOM 599 C CA . GLU A 1 81 ? 1.723 1.694 -15.786 1.00 75.31 81 GLU A CA 1
ATOM 600 C C . GLU A 1 81 ? 2.078 2.138 -17.214 1.00 75.31 81 GLU A C 1
ATOM 602 O O . GLU A 1 81 ? 1.374 2.924 -17.850 1.00 75.31 81 GLU A O 1
ATOM 607 N N . GLY A 1 82 ? 3.198 1.638 -17.738 1.00 62.38 82 GLY A N 1
ATOM 608 C CA . GLY A 1 82 ? 3.638 1.904 -19.111 1.00 62.38 82 GLY A CA 1
ATOM 609 C C . GLY A 1 82 ? 4.140 3.330 -19.378 1.00 62.38 82 GLY A C 1
ATOM 610 O O . GLY A 1 82 ? 4.561 3.622 -20.500 1.00 62.38 82 GLY A O 1
ATOM 611 N N . THR A 1 83 ? 4.138 4.221 -18.384 1.00 58.66 83 THR A N 1
ATOM 612 C CA . THR A 1 83 ? 4.765 5.543 -18.488 1.00 58.66 83 THR A CA 1
ATOM 613 C C . THR A 1 83 ? 6.241 5.447 -18.117 1.00 58.66 83 THR A C 1
ATOM 615 O O . THR A 1 83 ? 6.591 5.309 -16.946 1.00 58.66 83 THR A O 1
ATOM 618 N N . MET A 1 84 ? 7.122 5.551 -19.111 1.00 55.62 84 MET A N 1
ATOM 619 C CA . MET A 1 84 ? 8.552 5.750 -18.883 1.00 55.62 84 MET A CA 1
ATOM 620 C C . MET A 1 84 ? 8.826 7.239 -18.657 1.00 55.62 84 MET A C 1
ATOM 622 O O . MET A 1 84 ? 9.276 7.927 -19.570 1.00 55.62 84 MET A O 1
ATOM 626 N N . ASP A 1 85 ? 8.606 7.746 -17.442 1.00 52.78 85 ASP A N 1
ATOM 627 C CA . ASP A 1 85 ? 9.092 9.091 -17.068 1.00 52.78 85 ASP A CA 1
ATOM 628 C C . ASP A 1 85 ? 10.589 9.069 -16.667 1.00 52.78 85 ASP A C 1
ATOM 630 O O . ASP A 1 85 ? 11.099 9.893 -15.912 1.00 52.78 85 ASP A O 1
ATOM 634 N N . GLY A 1 86 ? 11.323 8.085 -17.209 1.00 52.91 86 GLY A N 1
ATOM 635 C CA . GLY A 1 86 ? 12.784 8.047 -17.269 1.00 52.91 86 GLY A CA 1
ATOM 636 C C . GLY A 1 86 ? 13.513 7.346 -16.121 1.00 52.91 86 GLY A C 1
ATOM 637 O O . GLY A 1 86 ? 14.739 7.399 -16.100 1.00 52.91 86 GLY A O 1
ATOM 638 N N . THR A 1 87 ? 12.827 6.703 -15.167 1.00 66.44 87 THR A N 1
ATOM 639 C CA . THR A 1 87 ? 13.517 5.952 -14.087 1.00 66.44 87 THR A CA 1
ATOM 640 C C . THR A 1 87 ? 12.840 4.659 -13.635 1.00 66.44 87 THR A C 1
ATOM 642 O O . THR A 1 87 ? 13.546 3.741 -13.232 1.00 66.44 87 THR A O 1
ATOM 645 N N . TRP A 1 88 ? 11.509 4.563 -13.678 1.00 73.00 88 TRP A N 1
ATOM 646 C CA . TRP A 1 88 ? 10.771 3.338 -13.354 1.00 73.00 88 TRP A CA 1
ATOM 647 C C . TRP A 1 88 ? 9.342 3.387 -13.913 1.00 73.00 88 TRP A C 1
ATOM 649 O O . TRP A 1 88 ? 8.853 4.455 -14.279 1.00 73.00 88 TRP A O 1
ATOM 659 N N . THR A 1 89 ? 8.672 2.238 -13.963 1.00 77.25 89 THR A N 1
ATOM 660 C CA . THR A 1 89 ? 7.253 2.098 -14.320 1.00 77.25 89 THR A CA 1
ATOM 661 C C . THR A 1 89 ? 6.598 1.015 -13.467 1.00 77.25 89 THR A C 1
ATOM 663 O O . THR A 1 89 ? 7.276 0.097 -12.994 1.00 77.25 89 THR A O 1
ATOM 666 N N . THR A 1 90 ? 5.286 1.100 -13.257 1.00 83.06 90 THR A N 1
ATOM 667 C CA . THR A 1 90 ? 4.527 -0.028 -12.709 1.00 83.06 90 THR A CA 1
ATOM 668 C C . THR A 1 90 ? 4.369 -1.090 -13.794 1.00 83.06 90 THR A C 1
ATOM 670 O O . THR A 1 90 ? 4.015 -0.784 -14.932 1.00 83.06 90 THR A O 1
ATOM 673 N N . ASN A 1 91 ? 4.641 -2.346 -13.452 1.00 83.25 91 ASN A N 1
ATOM 674 C CA . ASN A 1 91 ? 4.553 -3.477 -14.363 1.00 83.25 91 ASN A CA 1
ATOM 675 C C . ASN A 1 91 ? 3.507 -4.477 -13.865 1.00 83.25 91 ASN A C 1
ATOM 677 O O . ASN A 1 91 ? 3.661 -5.105 -12.815 1.00 83.25 91 ASN A O 1
ATOM 681 N N . GLY A 1 92 ? 2.444 -4.647 -14.646 1.00 84.88 92 GLY A N 1
ATOM 682 C CA . GLY A 1 92 ? 1.342 -5.532 -14.301 1.00 84.88 92 GLY A CA 1
ATOM 683 C C . GLY A 1 92 ? 0.390 -4.941 -13.254 1.00 84.88 92 GLY A C 1
ATOM 684 O O . GLY A 1 92 ? 0.464 -3.758 -12.927 1.00 84.88 92 GLY A O 1
ATOM 685 N N . PRO A 1 93 ? -0.544 -5.762 -12.745 1.00 89.00 93 PRO A N 1
ATOM 686 C CA . PRO A 1 93 ? -1.670 -5.268 -11.967 1.00 89.00 93 PRO A CA 1
ATOM 687 C C . PRO A 1 93 ? -1.247 -4.784 -10.580 1.00 89.00 93 PRO A C 1
ATOM 689 O O . PRO A 1 93 ? -0.537 -5.492 -9.858 1.00 89.00 93 PRO A O 1
ATOM 692 N N . VAL A 1 94 ? -1.786 -3.638 -10.165 1.00 90.25 94 VAL A N 1
ATOM 693 C CA . VAL A 1 94 ? -1.763 -3.211 -8.767 1.00 90.25 94 VAL A CA 1
ATOM 694 C C . VAL A 1 94 ? -2.920 -3.875 -8.022 1.00 90.25 94 VAL A C 1
ATOM 696 O O . VAL A 1 94 ? -4.080 -3.809 -8.427 1.00 90.25 94 VAL A O 1
ATOM 699 N N . VAL A 1 95 ? -2.609 -4.571 -6.928 1.00 94.81 95 VAL A N 1
ATOM 700 C CA . VAL A 1 95 ? -3.588 -5.378 -6.186 1.00 94.81 95 VAL A CA 1
ATOM 701 C C . VAL A 1 95 ? -3.823 -4.793 -4.804 1.00 94.81 95 VAL A C 1
ATOM 703 O O . VAL A 1 95 ? -2.911 -4.763 -3.978 1.00 94.81 95 VAL A O 1
ATOM 706 N N . VAL A 1 96 ? -5.069 -4.401 -4.532 1.00 95.50 96 VAL A N 1
ATOM 707 C CA . VAL A 1 96 ? -5.523 -3.955 -3.209 1.00 95.50 96 VAL A CA 1
ATOM 708 C C . VAL A 1 96 ? -6.199 -5.100 -2.459 1.00 95.50 96 VAL A C 1
ATOM 710 O O . VAL A 1 96 ? -7.155 -5.693 -2.960 1.00 95.50 96 VAL A O 1
ATOM 713 N N . GLU A 1 97 ? -5.770 -5.368 -1.229 1.00 97.00 97 GLU A N 1
ATOM 714 C CA . GLU A 1 97 ? -6.324 -6.426 -0.381 1.00 97.00 97 GLU A CA 1
ATOM 715 C C . GLU A 1 97 ? -6.630 -5.919 1.034 1.00 97.00 97 GLU A C 1
ATOM 717 O O . GLU A 1 97 ? -5.879 -5.135 1.612 1.00 97.00 97 GLU A O 1
ATOM 722 N N . TYR A 1 98 ? -7.741 -6.377 1.618 1.00 96.75 98 TYR A N 1
ATOM 723 C CA . TYR A 1 98 ? -8.019 -6.170 3.038 1.00 96.75 98 TYR A CA 1
ATOM 724 C C . TYR A 1 98 ? -7.360 -7.276 3.864 1.00 96.75 98 TYR A C 1
ATOM 726 O O . TYR A 1 98 ? -7.708 -8.445 3.719 1.00 96.75 98 TYR A O 1
ATOM 734 N N . ILE A 1 99 ? -6.453 -6.900 4.763 1.00 95.38 99 ILE A N 1
ATOM 735 C CA . ILE A 1 99 ? -5.675 -7.852 5.567 1.00 95.38 99 ILE A CA 1
ATOM 736 C C . ILE A 1 99 ? -6.372 -8.180 6.891 1.00 95.38 99 ILE A C 1
ATOM 738 O O . ILE A 1 99 ? -6.262 -9.297 7.394 1.00 95.38 99 ILE A O 1
ATOM 742 N N . GLY A 1 100 ? -7.097 -7.221 7.474 1.00 94.75 100 GLY A N 1
ATOM 743 C CA . GLY A 1 100 ? -7.762 -7.407 8.762 1.00 94.75 100 GLY A CA 1
ATOM 744 C C . GLY A 1 100 ? -7.598 -6.218 9.700 1.00 94.75 100 GLY A C 1
ATOM 745 O O . GLY A 1 100 ? -7.588 -5.059 9.277 1.00 94.75 100 GLY A O 1
ATOM 746 N N . GLN A 1 101 ? -7.500 -6.513 10.993 1.00 94.75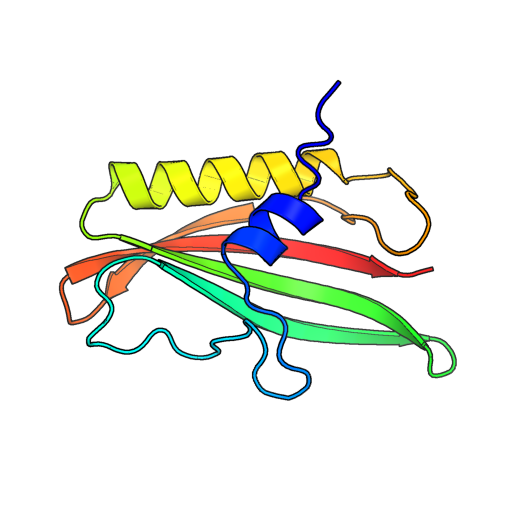 101 GLN A N 1
ATOM 747 C CA . GLN A 1 101 ? -7.121 -5.551 12.023 1.00 94.75 101 GLN A CA 1
ATOM 748 C C . GLN A 1 101 ? -5.885 -6.041 12.767 1.00 94.75 101 GLN A C 1
ATOM 750 O O . GLN A 1 101 ? -5.705 -7.247 12.939 1.00 94.75 101 GLN A O 1
ATOM 755 N N . ASP A 1 102 ? -5.058 -5.115 13.243 1.00 88.88 102 ASP A N 1
ATOM 756 C CA . ASP A 1 102 ? -3.996 -5.468 14.183 1.00 88.88 102 ASP A CA 1
ATOM 757 C C . ASP A 1 102 ? -4.458 -5.483 15.644 1.00 88.88 102 ASP A C 1
ATOM 759 O O . ASP A 1 102 ? -5.602 -5.195 15.995 1.00 88.88 102 ASP A O 1
ATOM 763 N N . THR A 1 103 ? -3.509 -5.792 16.525 1.00 86.94 103 THR A N 1
ATOM 764 C CA . THR A 1 103 ? -3.710 -5.907 17.969 1.00 86.94 103 THR A CA 1
ATOM 765 C C . THR A 1 103 ? -4.112 -4.603 18.660 1.00 86.94 103 THR A C 1
ATOM 767 O O . THR A 1 103 ? -4.504 -4.655 19.822 1.00 86.94 103 THR A O 1
ATOM 770 N N . ILE A 1 104 ? -3.991 -3.443 18.002 1.00 87.62 104 ILE A N 1
ATOM 771 C CA . ILE A 1 104 ? -4.391 -2.139 18.558 1.00 87.62 104 ILE A CA 1
ATOM 772 C C . ILE A 1 104 ? -5.640 -1.554 17.872 1.00 87.62 104 ILE A C 1
ATOM 774 O O . ILE A 1 104 ? -6.030 -0.414 18.152 1.00 87.62 104 ILE A O 1
ATOM 778 N N . GLY A 1 105 ? -6.291 -2.351 17.018 1.00 90.50 105 GLY A N 1
ATOM 779 C CA . GLY A 1 105 ? -7.575 -2.046 16.395 1.00 90.50 105 GLY A CA 1
ATOM 780 C C . GLY A 1 105 ? -7.491 -1.195 15.129 1.00 90.50 105 GLY A C 1
ATOM 781 O O . GLY A 1 105 ? -8.503 -0.615 14.741 1.00 90.50 105 GLY A O 1
ATOM 782 N N . ARG A 1 106 ? -6.322 -1.092 14.482 1.00 91.50 106 ARG A N 1
ATOM 783 C CA . ARG A 1 106 ? -6.198 -0.403 13.185 1.00 91.50 106 ARG A CA 1
ATOM 784 C C . ARG A 1 106 ? -6.663 -1.330 12.068 1.00 91.50 106 ARG A C 1
ATOM 786 O O . ARG A 1 106 ? -6.298 -2.500 12.059 1.00 91.50 106 ARG A O 1
ATOM 793 N N . TYR A 1 107 ? -7.430 -0.814 11.112 1.00 93.75 107 TYR A N 1
ATOM 794 C CA . TYR A 1 107 ? -7.809 -1.516 9.887 1.00 93.75 107 TYR A CA 1
ATOM 795 C C . TYR A 1 107 ? -6.669 -1.481 8.879 1.00 93.75 107 TYR A C 1
ATOM 797 O O . TYR A 1 107 ? -6.126 -0.410 8.595 1.00 93.75 107 TYR A O 1
ATOM 805 N N . ILE A 1 108 ? -6.363 -2.646 8.310 1.00 93.56 108 ILE A N 1
ATOM 806 C CA . ILE A 1 108 ? -5.200 -2.846 7.455 1.00 93.56 108 ILE A CA 1
ATOM 807 C C . ILE A 1 108 ? -5.621 -3.200 6.036 1.00 93.56 108 ILE A C 1
ATOM 809 O O . ILE A 1 108 ? -6.305 -4.202 5.821 1.00 93.56 108 ILE A O 1
ATOM 813 N N . PHE A 1 109 ? -5.15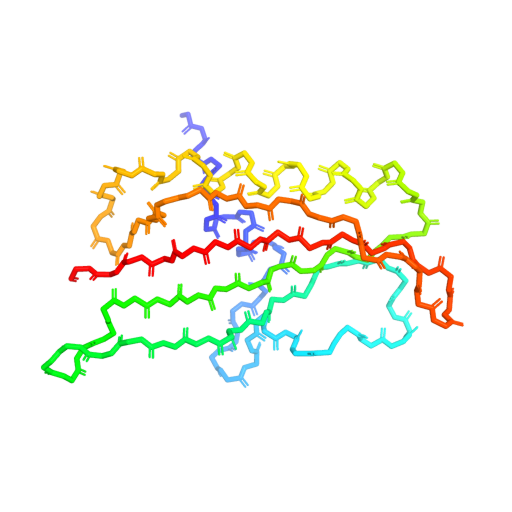1 -2.408 5.078 1.00 95.56 109 PHE A N 1
ATOM 814 C CA . PHE A 1 109 ? -5.171 -2.739 3.656 1.00 95.56 109 PHE A CA 1
ATOM 815 C C . PHE A 1 109 ? -3.743 -2.840 3.129 1.00 95.56 109 PHE A C 1
ATOM 817 O O . PHE A 1 109 ? -2.882 -2.079 3.565 1.00 95.56 109 PHE A O 1
ATOM 824 N N . SER A 1 110 ? -3.495 -3.750 2.194 1.00 93.19 110 SER A N 1
ATOM 825 C CA . SER A 1 110 ? -2.252 -3.810 1.431 1.00 93.19 110 SER A CA 1
ATOM 826 C C . SER A 1 110 ? -2.503 -3.397 -0.020 1.00 93.19 110 SER A C 1
ATOM 828 O O . SER A 1 110 ? -3.583 -3.627 -0.561 1.00 93.19 110 SER A O 1
ATOM 830 N N . VAL A 1 111 ? -1.508 -2.768 -0.635 1.00 92.62 111 VAL A N 1
ATOM 831 C CA . VAL A 1 111 ? -1.438 -2.450 -2.059 1.00 92.62 111 VAL A CA 1
ATOM 832 C C . VAL A 1 111 ? -0.137 -3.039 -2.570 1.00 92.62 111 VAL A C 1
ATOM 834 O O . VAL A 1 111 ? 0.938 -2.680 -2.094 1.00 92.62 111 VAL A O 1
ATOM 837 N N . ASN A 1 112 ? -0.230 -3.979 -3.496 1.00 91.94 112 ASN A N 1
ATOM 838 C CA . ASN A 1 112 ? 0.916 -4.714 -4.002 1.00 91.94 112 ASN A CA 1
ATOM 839 C C . ASN A 1 112 ? 1.151 -4.364 -5.462 1.00 91.94 112 ASN A C 1
ATOM 841 O O . ASN A 1 112 ? 0.202 -4.366 -6.244 1.00 91.94 112 ASN A O 1
ATOM 845 N N . ALA A 1 113 ? 2.400 -4.088 -5.821 1.00 89.56 113 ALA A N 1
ATOM 846 C CA . ALA A 1 113 ? 2.768 -3.701 -7.175 1.00 89.56 113 ALA A CA 1
ATOM 847 C C . ALA A 1 113 ? 4.165 -4.209 -7.528 1.00 89.56 113 ALA A C 1
ATOM 849 O O . ALA A 1 113 ? 5.036 -4.323 -6.661 1.00 89.56 113 ALA A O 1
ATOM 850 N N . THR A 1 114 ? 4.382 -4.479 -8.814 1.00 88.44 114 THR A N 1
ATOM 851 C CA . THR A 1 114 ? 5.729 -4.667 -9.356 1.00 88.44 114 THR A CA 1
ATOM 852 C C . THR A 1 114 ? 6.171 -3.364 -9.997 1.00 88.44 114 THR A C 1
ATOM 854 O O . THR A 1 114 ? 5.437 -2.770 -10.780 1.00 88.44 114 THR A O 1
ATOM 857 N N . ILE A 1 115 ? 7.370 -2.924 -9.652 1.00 83.56 115 ILE A N 1
ATOM 858 C CA . ILE A 1 115 ? 8.039 -1.763 -10.216 1.00 83.56 115 ILE A CA 1
ATOM 859 C C . ILE A 1 115 ? 9.177 -2.284 -11.080 1.00 83.56 115 ILE A C 1
ATOM 861 O O . ILE A 1 115 ? 10.019 -3.029 -10.584 1.00 83.56 115 ILE A O 1
ATOM 865 N N . SER A 1 116 ? 9.214 -1.885 -12.342 1.00 79.75 116 SER A N 1
ATOM 866 C CA . SER A 1 116 ? 10.317 -2.180 -13.253 1.00 79.75 116 SER A CA 1
ATOM 867 C C . SER A 1 116 ? 11.165 -0.930 -13.462 1.00 79.75 116 SER A C 1
ATOM 869 O O . SER A 1 116 ? 10.639 0.178 -13.561 1.00 79.75 116 SER A O 1
ATOM 871 N N . TYR A 1 117 ? 12.475 -1.122 -13.526 1.00 70.94 117 TYR A N 1
ATOM 872 C CA . TYR A 1 117 ? 13.487 -0.101 -13.764 1.00 70.94 117 TYR A CA 1
ATOM 873 C C . TYR A 1 117 ? 14.189 -0.436 -15.086 1.00 70.94 117 TYR A C 1
ATOM 875 O O . TYR A 1 117 ? 14.489 -1.604 -15.342 1.00 70.94 117 TYR A O 1
ATOM 883 N N . GLU A 1 118 ? 14.432 0.574 -15.923 1.00 61.94 118 GLU A N 1
ATOM 884 C CA . GLU A 1 118 ? 15.259 0.445 -17.137 1.00 61.94 118 GLU A CA 1
ATOM 885 C C . GLU A 1 118 ? 16.701 0.903 -16.895 1.00 61.94 118 GLU A C 1
ATOM 887 O O . GLU A 1 118 ? 16.898 1.923 -16.192 1.00 61.94 118 GLU A O 1
#

Secondary structure (DSSP, 8-state):
-----HHHHHHHHS---TTS-S--SS--TT--SEEEEEEEEEEEETTEEEEEEEEEEEEESSHHHHHHHHHHHHHHHHTTBT---SS-EEEEEEEEEEEEE-TT--EEEEEEEEEE--